Protein AF-A0A5E3WMI3-F1 (afdb_monomer)

Mean predicted aligned error: 13.92 Å

Solvent-accessible surface area (backbone atoms only — not comparable to full-atom values): 8254 Å² total; per-residue (Å²): 139,90,83,86,90,84,85,87,83,88,83,88,82,79,85,68,83,76,68,77,75,71,80,74,86,64,88,74,77,82,71,56,69,71,58,44,39,68,46,34,47,80,74,42,57,52,62,87,88,41,92,59,20,67,59,24,46,54,53,32,46,53,41,38,50,60,50,63,75,54,53,90,86,52,54,59,74,55,49,26,50,44,25,46,53,43,24,52,51,39,60,71,44,52,86,78,47,61,87,95,32,73,68,44,56,50,40,51,54,46,28,56,51,22,47,53,52,19,59,72,54,44,83,76,77,87,78,83,83,82,130

Nearest PDB structures (foldseek):
  4apo-assembly2_B  TM=5.212E-01  e=1.345E+00  Homo sapiens
  3kav-assembly1_A  TM=5.536E-01  e=5.856E+00  Pseudomonas aeruginosa
  3kaw-assembly1_A  TM=5.510E-01  e=6.172E+00  Pseudomonas aeruginosa
  8h2i-assembly1_ch  TM=3.815E-01  e=7.226E+00  Paramecium bursaria Chlorella virus 1

Foldseek 3Di:
DDDDDDDDDDDDDDPDPPPVPPPPPDPDDDDDLLVCLLCQCVVQQDPPPDPCNLVSLVVSLVSLVVSQVCCVVDDLVSLLSSLVVNLVSLVVCLVVDDPPDPSNVVSVVSNVVSVVSSVVSDPPPPPPPDD

Radius of gyration: 26.4 Å; Cα contacts (8 Å, |Δi|>4): 92; chains: 1; bounding box: 43×69×88 Å

Structure (mmCIF, N/CA/C/O backbone):
data_AF-A0A5E3WMI3-F1
#
_entry.id   AF-A0A5E3WMI3-F1
#
loop_
_atom_site.group_PDB
_atom_site.id
_atom_site.type_symbol
_atom_site.label_atom_id
_atom_site.label_alt_id
_atom_site.label_comp_id
_atom_site.label_asym_id
_atom_site.label_entity_id
_atom_site.label_seq_id
_atom_site.pdbx_PDB_ins_code
_atom_site.Cartn_x
_atom_site.Cartn_y
_atom_site.Cartn_z
_atom_site.occupancy
_atom_site.B_iso_or_equiv
_atom_site.auth_seq_id
_atom_site.auth_comp_id
_atom_site.auth_asym_id
_atom_site.auth_atom_id
_atom_site.pdbx_PDB_model_num
ATOM 1 N N . MET A 1 1 ? -28.305 -53.150 -49.755 1.00 40.50 1 MET A N 1
ATOM 2 C CA . MET A 1 1 ? -27.524 -54.277 -49.193 1.00 40.50 1 MET A CA 1
ATOM 3 C C . MET A 1 1 ? -27.271 -54.032 -47.709 1.00 40.50 1 MET A C 1
ATOM 5 O O . MET A 1 1 ? -26.976 -52.908 -47.338 1.00 40.50 1 MET A O 1
ATOM 9 N N . LYS A 1 2 ? -27.444 -55.065 -46.875 1.00 47.34 2 LYS A N 1
ATOM 10 C CA . LYS A 1 2 ? -27.192 -55.094 -45.420 1.00 47.34 2 LYS A CA 1
ATOM 11 C C . LYS A 1 2 ? -25.759 -55.588 -45.146 1.00 47.34 2 LYS A C 1
ATOM 13 O O . LYS A 1 2 ? -25.461 -56.651 -45.677 1.00 47.34 2 LYS A O 1
ATOM 18 N N . LYS A 1 3 ? -24.969 -54.921 -44.285 1.00 46.94 3 LYS A N 1
ATOM 19 C CA . LYS A 1 3 ? -23.896 -55.438 -43.373 1.00 46.94 3 LYS A CA 1
ATOM 20 C C . LYS A 1 3 ? -23.562 -54.280 -42.400 1.00 46.94 3 LYS A C 1
ATOM 22 O O . LYS A 1 3 ? -23.221 -53.219 -42.896 1.00 46.94 3 LYS A O 1
ATOM 27 N N . ARG A 1 4 ? -23.903 -54.240 -41.103 1.00 40.22 4 ARG A N 1
ATOM 28 C CA . ARG A 1 4 ? -23.513 -55.010 -39.894 1.00 40.22 4 ARG A CA 1
ATOM 29 C C . ARG A 1 4 ? -21.999 -55.088 -39.594 1.00 40.22 4 ARG A C 1
ATOM 31 O O . ARG A 1 4 ? -21.309 -55.870 -40.233 1.00 40.22 4 ARG A O 1
ATOM 38 N N . THR A 1 5 ? -21.626 -54.330 -38.544 1.00 52.16 5 THR A N 1
ATOM 39 C CA . THR A 1 5 ? -20.804 -54.669 -37.347 1.00 52.16 5 THR A CA 1
ATOM 40 C C . THR A 1 5 ? -19.306 -54.954 -37.490 1.00 52.16 5 THR A C 1
ATOM 42 O O . THR A 1 5 ? -18.975 -55.924 -38.162 1.00 52.16 5 THR A O 1
ATOM 45 N N . HIS A 1 6 ? -18.461 -54.211 -36.743 1.00 40.41 6 HIS A N 1
ATOM 46 C CA . HIS A 1 6 ? -17.560 -54.712 -35.671 1.00 40.41 6 HIS A CA 1
ATOM 47 C C . HIS A 1 6 ? -16.716 -53.557 -35.045 1.00 40.41 6 HIS A C 1
ATOM 49 O O . HIS A 1 6 ? -15.733 -53.132 -35.641 1.00 40.41 6 HIS A O 1
ATOM 55 N N . ASP A 1 7 ? -17.097 -53.062 -33.857 1.00 48.78 7 ASP A N 1
ATOM 56 C CA . ASP A 1 7 ? -16.165 -52.584 -32.798 1.00 48.78 7 ASP A CA 1
ATOM 57 C C . ASP A 1 7 ? -15.413 -53.814 -32.241 1.00 48.78 7 ASP A C 1
ATOM 59 O O . ASP A 1 7 ? -16.022 -54.885 -32.321 1.00 48.78 7 ASP A O 1
ATOM 63 N N . PRO A 1 8 ? -14.194 -53.767 -31.645 1.00 56.50 8 PRO A N 1
ATOM 64 C CA . PRO A 1 8 ? -13.742 -52.724 -30.709 1.00 56.50 8 PRO A CA 1
ATOM 65 C C . PRO A 1 8 ? -12.224 -52.417 -30.729 1.00 56.50 8 PRO A C 1
ATOM 67 O O . PRO A 1 8 ? -11.412 -53.277 -31.044 1.00 56.50 8 PRO A O 1
ATOM 70 N N . ASP A 1 9 ? -11.815 -51.247 -30.243 1.00 43.75 9 ASP A N 1
ATOM 71 C CA . ASP A 1 9 ? -10.541 -51.167 -29.523 1.00 43.75 9 ASP A CA 1
ATOM 72 C C . ASP A 1 9 ? -10.727 -50.344 -28.252 1.00 43.75 9 ASP A C 1
ATOM 74 O O . ASP A 1 9 ? -11.045 -49.154 -28.256 1.00 43.75 9 ASP A O 1
ATOM 78 N N . SER A 1 10 ? -10.612 -51.077 -27.152 1.00 53.62 10 SER A N 1
ATOM 79 C CA . SER A 1 10 ? -10.579 -50.595 -25.788 1.00 53.62 10 SER A CA 1
ATOM 80 C C . SER A 1 10 ? -9.262 -49.867 -25.567 1.00 53.62 10 SER A C 1
ATOM 82 O O . SER A 1 10 ? -8.231 -50.523 -25.447 1.00 53.62 10 SER A O 1
ATOM 84 N N . ASP A 1 11 ? -9.296 -48.546 -25.421 1.00 46.25 11 ASP A N 1
ATOM 85 C CA . ASP A 1 11 ? -8.203 -47.831 -24.764 1.00 46.25 11 ASP A CA 1
ATOM 86 C C . ASP A 1 11 ? -8.677 -47.349 -23.392 1.00 46.25 11 ASP A C 1
ATOM 88 O O . ASP A 1 11 ? -9.272 -46.284 -23.201 1.00 46.25 11 ASP A O 1
ATOM 92 N N . ALA A 1 12 ? -8.499 -48.241 -22.422 1.00 53.25 12 ALA A N 1
ATOM 93 C CA . ALA A 1 12 ? -8.608 -47.932 -21.016 1.00 53.25 12 ALA A CA 1
ATOM 94 C C . ALA A 1 12 ? -7.278 -47.328 -20.561 1.00 53.25 12 ALA A C 1
ATOM 96 O O . ALA A 1 12 ? -6.283 -48.040 -20.511 1.00 53.25 12 ALA A O 1
ATOM 97 N N . THR A 1 13 ? -7.285 -46.047 -20.183 1.00 52.22 13 THR A N 1
ATOM 98 C CA . THR A 1 13 ? -6.679 -45.469 -18.959 1.00 52.22 13 THR A CA 1
ATOM 99 C C . THR A 1 13 ? -6.311 -43.997 -19.162 1.00 52.22 13 THR A C 1
ATOM 101 O O . THR A 1 13 ? -5.183 -43.624 -19.453 1.00 52.22 13 THR A O 1
ATOM 104 N N . SER A 1 14 ? -7.258 -43.109 -18.875 1.00 47.97 14 SER A N 1
ATOM 105 C CA . SER A 1 14 ? -6.899 -41.819 -18.286 1.00 47.97 14 SER A CA 1
ATOM 106 C C . SER A 1 14 ? -7.980 -41.422 -17.296 1.00 47.97 14 SER A C 1
ATOM 108 O O . SER A 1 14 ? -8.875 -40.623 -17.560 1.00 47.97 14 SER A O 1
ATOM 110 N N . SER A 1 15 ? -7.936 -42.075 -16.138 1.00 49.97 15 SER A N 1
ATOM 111 C CA . SER A 1 15 ? -8.618 -41.637 -14.929 1.00 49.97 15 SER A CA 1
ATOM 112 C C . SER A 1 15 ? -8.022 -40.296 -14.500 1.00 49.97 15 SER A C 1
ATOM 114 O O . SER A 1 15 ? -7.163 -40.225 -13.624 1.00 49.97 15 SER A O 1
ATOM 116 N N . ALA A 1 16 ? -8.478 -39.216 -15.135 1.00 60.25 16 ALA A N 1
ATOM 117 C CA . ALA A 1 16 ? -8.394 -37.894 -14.546 1.00 60.25 16 ALA A CA 1
ATOM 118 C C . ALA A 1 16 ? -9.117 -37.966 -13.192 1.00 60.25 16 ALA A C 1
ATOM 120 O O . ALA A 1 16 ? -10.236 -38.493 -13.136 1.00 60.25 16 ALA A O 1
ATOM 121 N N . PRO A 1 17 ? -8.532 -37.470 -12.089 1.00 53.16 17 PRO A N 1
ATOM 122 C CA . PRO A 1 17 ? -9.281 -37.347 -10.861 1.00 53.16 17 PRO A CA 1
ATOM 123 C C . PRO A 1 17 ? -10.331 -36.272 -11.126 1.00 53.16 17 PRO A C 1
ATOM 125 O O . PRO A 1 17 ? -10.064 -35.076 -11.014 1.00 53.16 17 PRO A O 1
ATOM 128 N N . THR A 1 18 ? -11.546 -36.683 -11.492 1.00 57.44 18 THR A N 1
ATOM 129 C CA . THR A 1 18 ? -12.728 -35.838 -11.363 1.00 57.44 18 THR A CA 1
ATOM 1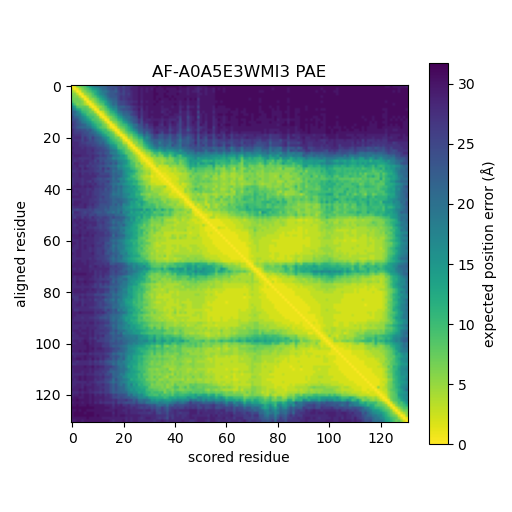30 C C . THR A 1 18 ? -12.959 -35.694 -9.867 1.00 57.44 18 THR A C 1
ATOM 132 O O . THR A 1 18 ? -13.811 -36.363 -9.277 1.00 57.44 18 THR A O 1
ATOM 135 N N . SER A 1 19 ? -12.120 -34.879 -9.226 1.00 57.47 19 SER A N 1
ATOM 136 C CA . SER A 1 19 ? -12.379 -34.368 -7.897 1.00 57.47 19 SER A CA 1
ATOM 137 C C . SER A 1 19 ? -13.746 -33.724 -8.012 1.00 57.47 19 SER A C 1
ATOM 139 O O . SER A 1 19 ? -13.916 -32.726 -8.718 1.00 57.47 19 SER A O 1
ATOM 141 N N . LYS A 1 20 ? -14.756 -34.397 -7.451 1.00 58.66 20 LYS A N 1
ATOM 142 C CA . LYS A 1 20 ? -16.112 -33.881 -7.353 1.00 58.66 20 LYS A CA 1
ATOM 143 C C . LYS A 1 20 ? -15.957 -32.576 -6.598 1.00 58.66 20 LYS A C 1
ATOM 145 O O . LYS A 1 20 ? -15.819 -32.595 -5.379 1.00 58.66 20 LYS A O 1
ATOM 150 N N . ARG A 1 21 ? -15.889 -31.461 -7.329 1.00 63.69 21 ARG A N 1
ATOM 151 C CA . ARG A 1 21 ? -15.855 -30.121 -6.762 1.00 63.69 21 ARG A CA 1
ATOM 152 C C . ARG A 1 21 ? -17.172 -30.016 -6.010 1.00 63.69 21 ARG A C 1
ATOM 154 O O . ARG A 1 21 ? -18.217 -29.821 -6.629 1.00 63.69 21 ARG A O 1
ATOM 161 N N . GLN A 1 22 ? -17.141 -30.314 -4.711 1.00 64.25 22 GLN A N 1
ATOM 162 C CA . GLN A 1 22 ? -18.287 -30.131 -3.842 1.00 64.25 22 GLN A CA 1
ATOM 163 C C . GLN A 1 22 ? -18.685 -28.679 -4.057 1.00 64.25 22 GLN A C 1
ATOM 165 O O . GLN A 1 22 ? -17.875 -27.775 -3.844 1.00 64.25 22 GLN A O 1
ATOM 170 N N . LYS A 1 23 ? -19.887 -28.470 -4.598 1.00 61.81 23 LYS A N 1
ATOM 171 C CA . LYS A 1 23 ? -20.498 -27.150 -4.623 1.00 61.81 23 LYS A CA 1
ATOM 172 C C . LYS A 1 23 ? -20.733 -26.812 -3.160 1.00 61.81 23 LYS A C 1
ATOM 174 O O . LYS A 1 23 ? -21.723 -27.233 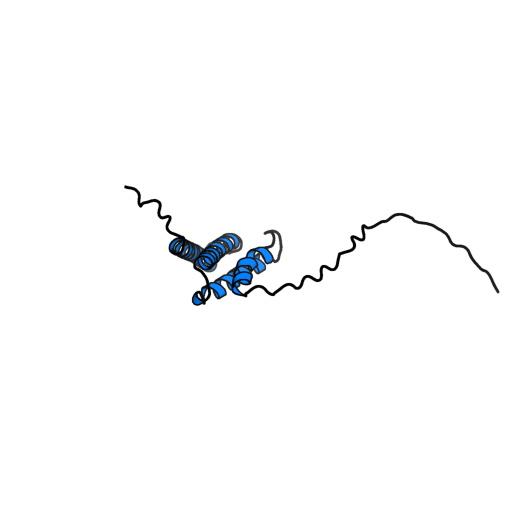-2.574 1.00 61.81 23 LYS A O 1
ATOM 179 N N . MET A 1 24 ? -19.741 -26.183 -2.549 1.00 63.00 24 MET A N 1
ATOM 180 C CA . MET A 1 24 ? -19.923 -25.513 -1.285 1.00 63.00 24 MET A CA 1
ATOM 181 C C . MET A 1 24 ? -20.772 -24.292 -1.629 1.00 63.00 24 MET A C 1
ATOM 183 O O . MET A 1 24 ? -20.251 -23.296 -2.126 1.00 63.00 24 MET A O 1
ATOM 187 N N . ASP A 1 25 ? -22.088 -24.442 -1.484 1.00 62.00 25 ASP A N 1
ATOM 188 C CA . ASP A 1 25 ? -23.037 -23.331 -1.454 1.00 6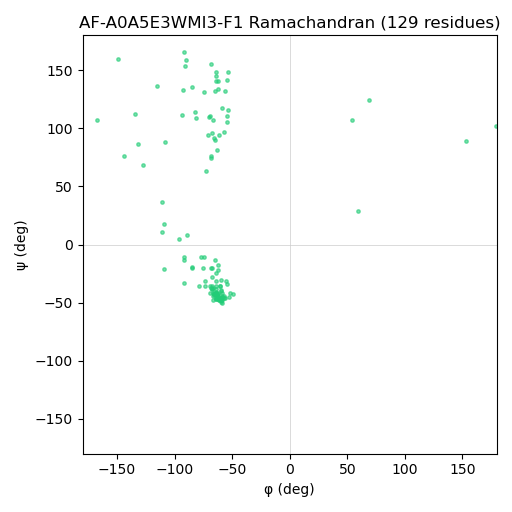2.00 25 ASP A CA 1
ATOM 189 C C . ASP A 1 25 ? -22.765 -22.585 -0.142 1.00 62.00 25 ASP A C 1
ATOM 191 O O . ASP A 1 25 ? -23.363 -22.840 0.902 1.00 62.00 25 ASP A O 1
ATOM 195 N N . VAL A 1 26 ? -21.680 -21.812 -0.147 1.00 67.19 26 VAL A N 1
ATOM 196 C CA . VAL A 1 26 ? -21.298 -20.957 0.969 1.00 67.19 26 VAL A CA 1
ATOM 197 C C . VAL A 1 26 ? -21.911 -19.616 0.649 1.00 67.19 26 VAL A C 1
ATOM 199 O O . VAL A 1 26 ? -21.488 -18.948 -0.294 1.00 67.19 26 VAL A O 1
ATOM 202 N N . ASP A 1 27 ? -22.909 -19.246 1.441 1.00 71.06 27 ASP A N 1
ATOM 203 C CA . ASP A 1 27 ? -23.466 -17.904 1.445 1.00 71.06 27 ASP A CA 1
ATOM 204 C C . ASP A 1 27 ? -22.372 -16.954 1.962 1.00 71.06 27 ASP A C 1
ATOM 206 O O . ASP A 1 27 ? -22.144 -16.800 3.164 1.00 71.06 27 ASP A O 1
ATOM 210 N N . LEU A 1 28 ? -21.587 -16.405 1.034 1.00 73.62 28 LEU A N 1
ATOM 211 C CA . LEU A 1 28 ? -20.512 -15.471 1.341 1.00 73.62 28 LEU A CA 1
ATOM 212 C C . LEU A 1 28 ? -21.120 -14.082 1.515 1.00 73.62 28 LEU A C 1
ATOM 214 O O . LEU A 1 28 ? -21.525 -13.441 0.545 1.00 73.62 28 LEU A O 1
ATOM 218 N N . SER A 1 29 ? -21.152 -13.592 2.752 1.00 75.88 29 SER A N 1
ATOM 219 C CA . SER A 1 29 ? -21.489 -12.195 3.012 1.00 75.88 29 SER A CA 1
ATOM 220 C C . SER A 1 29 ? -20.416 -11.280 2.403 1.00 75.88 29 SER A C 1
ATOM 222 O O . SER A 1 29 ? -19.226 -11.518 2.639 1.00 75.88 29 SER A O 1
ATOM 224 N N . PRO A 1 30 ? -20.788 -10.228 1.654 1.00 75.31 30 PRO A N 1
ATOM 225 C CA . PRO A 1 30 ? -19.815 -9.289 1.111 1.00 75.31 30 PRO A CA 1
ATOM 226 C C . PRO A 1 30 ? -19.068 -8.581 2.248 1.00 75.31 30 PRO A C 1
ATOM 228 O O . PRO A 1 30 ? -19.683 -8.119 3.209 1.00 75.31 30 PRO A O 1
ATOM 231 N N . LEU A 1 31 ? -17.738 -8.491 2.136 1.00 72.38 31 LEU A N 1
ATOM 232 C CA . LEU A 1 31 ? -16.921 -7.763 3.107 1.00 72.38 31 LEU A CA 1
ATOM 233 C C . LEU A 1 31 ? -17.259 -6.263 3.092 1.00 72.38 31 LEU A C 1
ATOM 235 O O . LEU A 1 31 ? -17.493 -5.700 2.016 1.00 72.38 31 LEU A O 1
ATOM 239 N N . PRO A 1 32 ? -17.217 -5.584 4.254 1.00 79.69 32 PRO A N 1
ATOM 240 C CA . PRO A 1 32 ? -17.295 -4.132 4.310 1.00 79.69 32 PRO A CA 1
ATOM 241 C C . PRO A 1 32 ? -16.216 -3.496 3.416 1.00 79.69 32 PRO A C 1
ATOM 243 O O . PRO A 1 32 ? -15.078 -3.973 3.411 1.00 79.69 32 PRO A O 1
ATOM 246 N N . PRO A 1 33 ? -16.504 -2.387 2.708 1.00 77.12 33 PRO A N 1
ATOM 247 C CA . PRO A 1 33 ? -15.549 -1.760 1.788 1.00 77.12 33 PRO A CA 1
ATOM 248 C C . PRO A 1 33 ? -14.194 -1.419 2.424 1.00 77.12 33 PRO A C 1
ATOM 250 O O . PRO A 1 33 ? -13.157 -1.528 1.778 1.00 77.12 33 PRO A O 1
ATOM 253 N N . ALA A 1 34 ? -14.198 -1.048 3.706 1.00 76.56 34 ALA A N 1
ATOM 254 C CA . ALA A 1 34 ? -12.989 -0.760 4.468 1.00 76.56 34 ALA A CA 1
ATOM 255 C C . ALA A 1 34 ? -12.098 -1.990 4.688 1.00 76.56 34 ALA A C 1
ATOM 257 O O . ALA A 1 34 ? -10.877 -1.914 4.569 1.00 76.56 34 ALA A O 1
ATOM 258 N N . GLU A 1 35 ? -12.710 -3.131 4.991 1.00 78.00 35 GLU A N 1
ATOM 259 C CA . GLU A 1 35 ? -11.993 -4.392 5.177 1.00 78.00 35 GLU A CA 1
ATOM 260 C C . GLU A 1 35 ? -11.525 -4.954 3.836 1.00 78.00 35 GLU A C 1
ATOM 262 O O . GLU A 1 35 ? -10.408 -5.460 3.736 1.00 78.00 35 GLU A O 1
ATOM 267 N N . LEU A 1 36 ? -12.328 -4.778 2.782 1.00 78.50 36 LEU A N 1
ATOM 268 C CA . LEU A 1 36 ? -11.936 -5.098 1.414 1.00 78.50 36 LEU A CA 1
ATOM 269 C C . LEU A 1 36 ? -10.700 -4.293 0.986 1.00 78.50 36 LEU A C 1
ATOM 271 O O . LEU A 1 36 ? -9.764 -4.868 0.441 1.00 78.50 36 LEU A O 1
ATOM 275 N N . ALA A 1 37 ? -10.667 -2.985 1.255 1.00 79.00 37 ALA A N 1
ATOM 276 C CA . ALA A 1 37 ? -9.523 -2.125 0.947 1.00 79.00 37 ALA A CA 1
ATOM 277 C C . ALA A 1 37 ? -8.239 -2.551 1.672 1.00 79.00 37 ALA A C 1
ATOM 279 O O . ALA A 1 37 ? -7.162 -2.501 1.084 1.00 79.00 37 ALA A O 1
ATOM 280 N N . LEU A 1 38 ? -8.352 -3.046 2.905 1.00 80.88 38 LEU A N 1
ATOM 281 C CA . LEU A 1 38 ? -7.222 -3.612 3.647 1.00 80.88 38 LEU A CA 1
ATOM 282 C C . LEU A 1 38 ? -6.786 -4.992 3.128 1.00 80.88 38 LEU A C 1
ATOM 284 O O . LEU A 1 38 ? -5.607 -5.322 3.199 1.00 80.88 38 LEU A O 1
ATOM 288 N N . ALA A 1 39 ? -7.713 -5.798 2.606 1.00 80.94 39 ALA A N 1
ATOM 289 C CA . ALA A 1 39 ? -7.425 -7.121 2.044 1.00 80.94 39 ALA A CA 1
ATOM 290 C C . ALA A 1 39 ? -6.972 -7.076 0.571 1.00 80.94 39 ALA A C 1
ATOM 292 O O . ALA A 1 39 ? -6.355 -8.021 0.077 1.00 80.94 39 ALA A O 1
ATOM 293 N N . LEU A 1 40 ? -7.260 -5.978 -0.132 1.00 80.50 40 LEU A N 1
ATOM 294 C CA . LEU A 1 40 ? -6.968 -5.763 -1.550 1.00 80.50 40 LEU A CA 1
ATOM 295 C C . LEU A 1 40 ? -5.503 -6.023 -1.939 1.00 80.50 40 LEU A C 1
ATOM 297 O O . LEU A 1 40 ? -5.294 -6.668 -2.968 1.00 80.50 40 LEU A O 1
ATOM 301 N N . PRO A 1 41 ? -4.491 -5.607 -1.153 1.00 79.00 41 PRO A N 1
ATOM 302 C CA . PRO A 1 41 ? -3.100 -5.950 -1.425 1.00 79.00 41 PRO A CA 1
ATOM 303 C C . PRO A 1 41 ? -2.893 -7.466 -1.500 1.00 79.00 41 PRO A C 1
ATOM 305 O O . PRO A 1 41 ? -2.341 -7.957 -2.476 1.00 79.00 41 PRO A O 1
ATOM 308 N N . GLY A 1 42 ? -3.436 -8.243 -0.561 1.00 77.50 42 GLY A N 1
ATOM 309 C CA . GLY A 1 42 ? -3.316 -9.706 -0.583 1.00 77.50 42 GLY A CA 1
ATOM 310 C C . GLY A 1 42 ? -4.082 -10.388 -1.726 1.00 77.50 42 GLY A C 1
ATOM 311 O O . GLY A 1 42 ? -3.768 -11.519 -2.082 1.00 77.50 42 GLY A O 1
ATOM 312 N N . LEU A 1 43 ? -5.072 -9.711 -2.317 1.00 78.25 43 LEU A N 1
ATOM 313 C CA . LEU A 1 43 ? -5.888 -10.241 -3.416 1.00 78.25 43 LEU A CA 1
ATOM 314 C C . LEU A 1 43 ? -5.332 -9.894 -4.802 1.00 78.25 43 LEU A C 1
ATOM 316 O O . LEU A 1 43 ? -5.504 -10.664 -5.747 1.00 78.25 43 LEU A O 1
ATOM 320 N N . LEU A 1 44 ? -4.707 -8.722 -4.938 1.00 80.44 44 LEU A N 1
ATOM 321 C CA . LEU A 1 44 ? -4.263 -8.188 -6.226 1.00 80.44 44 LEU A CA 1
ATOM 322 C C . LEU A 1 44 ? -2.751 -8.194 -6.414 1.00 80.44 44 LEU A C 1
ATOM 324 O O . LEU A 1 44 ? -2.304 -8.147 -7.565 1.00 80.44 44 LEU A O 1
ATOM 328 N N . THR A 1 45 ? -1.961 -8.250 -5.338 1.00 77.94 45 THR A N 1
ATOM 329 C CA . THR A 1 45 ? -0.506 -8.316 -5.483 1.00 77.94 45 THR A CA 1
ATOM 330 C C . THR A 1 45 ? -0.128 -9.673 -6.060 1.00 77.94 45 THR A C 1
ATOM 332 O O . THR A 1 45 ? -0.308 -10.740 -5.478 1.00 77.94 45 THR A O 1
ATOM 335 N N . ARG A 1 46 ? 0.341 -9.622 -7.304 1.00 81.06 46 ARG A N 1
ATOM 336 C CA . ARG A 1 46 ? 0.899 -10.771 -8.014 1.00 81.06 46 ARG A CA 1
ATOM 337 C C . ARG A 1 46 ? 2.407 -10.815 -7.787 1.00 81.06 46 ARG A C 1
ATOM 339 O O . ARG A 1 46 ? 2.972 -9.805 -7.375 1.00 81.06 46 ARG A O 1
ATOM 346 N N . PRO A 1 47 ? 3.081 -11.930 -8.101 1.00 82.88 47 PRO A N 1
ATOM 347 C CA . PRO A 1 47 ? 4.537 -11.964 -8.100 1.00 82.88 47 PRO A CA 1
ATOM 348 C C . PRO A 1 47 ? 5.122 -10.847 -8.982 1.00 82.88 47 PRO A C 1
ATOM 350 O O . PRO A 1 47 ? 4.515 -10.517 -10.006 1.00 82.88 47 PRO A O 1
ATOM 353 N N . PRO A 1 48 ? 6.307 -10.307 -8.649 1.00 79.56 48 PRO A N 1
ATOM 354 C CA . PRO A 1 48 ? 6.928 -9.199 -9.383 1.00 79.56 48 PRO A CA 1
ATOM 355 C C . PRO A 1 48 ? 7.261 -9.536 -10.843 1.00 79.56 48 PRO A C 1
ATOM 357 O O . PRO A 1 48 ? 7.430 -8.649 -11.670 1.00 79.56 48 PRO A O 1
ATOM 360 N N . THR A 1 49 ? 7.308 -10.824 -11.188 1.00 81.81 49 THR A N 1
ATOM 361 C CA . THR A 1 49 ? 7.503 -11.320 -12.558 1.00 81.81 49 THR A CA 1
ATOM 362 C C . THR A 1 49 ? 6.247 -11.231 -13.428 1.00 81.81 49 THR A C 1
ATOM 364 O O . THR A 1 49 ? 6.315 -11.459 -14.635 1.00 81.81 49 THR A O 1
ATOM 367 N N . HIS A 1 50 ? 5.084 -10.941 -12.842 1.00 85.06 50 HIS A N 1
ATOM 368 C CA . HIS A 1 50 ? 3.818 -10.936 -13.559 1.00 85.06 50 HIS A CA 1
ATOM 369 C C . HIS A 1 50 ? 3.572 -9.578 -14.252 1.00 85.06 50 HIS A C 1
ATOM 371 O O . HIS A 1 50 ? 3.682 -8.539 -13.603 1.00 85.06 50 HIS A O 1
ATOM 377 N N . PRO A 1 51 ? 3.112 -9.538 -15.520 1.00 83.56 51 PRO A N 1
ATOM 378 C CA . PRO A 1 51 ? 2.932 -8.288 -16.278 1.00 83.56 51 PRO A CA 1
ATOM 379 C C . PRO A 1 51 ? 1.956 -7.290 -15.633 1.00 83.56 51 PRO A C 1
ATOM 381 O O . PRO A 1 51 ? 2.098 -6.083 -15.766 1.00 83.56 51 PRO A O 1
ATOM 384 N N . GLN A 1 52 ? 0.955 -7.792 -14.909 1.00 85.44 52 GLN A N 1
ATOM 385 C CA . GLN A 1 52 ? -0.028 -6.977 -14.180 1.00 85.44 52 GLN A CA 1
ATOM 386 C C . GLN A 1 52 ? 0.389 -6.632 -12.737 1.00 85.44 52 GLN A C 1
ATOM 388 O O . GLN A 1 52 ? -0.434 -6.107 -11.995 1.00 85.44 52 GLN A O 1
ATOM 393 N N . HIS A 1 53 ? 1.622 -6.935 -12.311 1.00 86.44 53 HIS A N 1
ATOM 394 C CA . HIS A 1 53 ? 2.087 -6.636 -10.950 1.00 86.44 53 HIS A CA 1
ATOM 395 C C . HIS A 1 53 ? 2.019 -5.132 -10.643 1.00 86.44 53 HIS A C 1
ATOM 397 O O . HIS A 1 53 ? 1.389 -4.737 -9.666 1.00 86.44 53 HIS A O 1
ATOM 403 N N . ALA A 1 54 ? 2.556 -4.297 -11.539 1.00 85.56 54 ALA A N 1
ATOM 404 C CA . ALA A 1 54 ? 2.528 -2.841 -11.399 1.00 85.56 54 ALA A CA 1
ATOM 405 C C . ALA A 1 54 ? 1.095 -2.281 -11.306 1.00 85.56 54 ALA A C 1
ATOM 407 O O . ALA A 1 54 ? 0.811 -1.428 -10.471 1.00 85.56 54 ALA A O 1
ATOM 408 N N . ALA A 1 55 ? 0.175 -2.807 -12.123 1.00 87.19 55 ALA A N 1
ATOM 409 C CA . ALA A 1 55 ? -1.232 -2.403 -12.108 1.00 87.19 55 ALA A CA 1
ATOM 410 C C . ALA A 1 55 ? -1.964 -2.851 -10.830 1.00 87.19 55 ALA A C 1
ATOM 412 O O . ALA A 1 55 ? -2.822 -2.135 -10.320 1.00 87.19 55 ALA A O 1
ATOM 413 N N . GLY A 1 56 ? -1.630 -4.032 -10.302 1.00 87.25 56 GLY A N 1
ATOM 414 C CA . GLY A 1 56 ? -2.149 -4.502 -9.018 1.00 87.25 56 GLY A CA 1
ATOM 415 C C . GLY A 1 56 ? -1.689 -3.607 -7.869 1.00 87.25 56 GLY A C 1
ATOM 416 O O . GLY A 1 56 ? -2.514 -3.172 -7.071 1.00 87.25 56 GLY A O 1
ATOM 417 N N . LEU A 1 57 ? -0.396 -3.266 -7.839 1.00 87.50 57 LEU A N 1
ATOM 418 C CA . LEU A 1 57 ? 0.175 -2.355 -6.845 1.00 87.50 57 LEU A CA 1
ATOM 419 C C . LEU A 1 57 ? -0.468 -0.966 -6.892 1.00 87.50 57 LEU A C 1
ATOM 421 O O . LEU A 1 57 ? -0.866 -0.447 -5.848 1.00 87.50 57 LEU A O 1
ATOM 425 N N . SER A 1 58 ? -0.607 -0.372 -8.082 1.00 88.56 58 SER A N 1
ATOM 426 C CA . SER A 1 58 ? -1.191 0.966 -8.220 1.00 88.56 58 SER A CA 1
ATOM 427 C C . SER A 1 58 ? -2.657 1.000 -7.785 1.00 88.56 58 SER A C 1
ATOM 429 O O . SER A 1 58 ? -3.065 1.911 -7.063 1.00 88.56 58 SER A O 1
ATOM 431 N N . LEU A 1 59 ? -3.439 -0.026 -8.139 1.00 89.75 59 LEU A N 1
ATOM 432 C CA . LEU A 1 59 ? -4.833 -0.137 -7.716 1.00 89.75 59 LEU A CA 1
ATOM 433 C C . LEU A 1 59 ? -4.957 -0.330 -6.197 1.00 89.75 59 LEU A C 1
ATOM 435 O O . LEU A 1 59 ? -5.800 0.311 -5.566 1.00 89.75 59 LEU A O 1
ATOM 439 N N . SER A 1 60 ? -4.107 -1.167 -5.595 1.00 89.38 60 SER A N 1
ATOM 440 C CA . SER A 1 60 ? -4.073 -1.352 -4.141 1.00 89.38 60 SER A CA 1
ATOM 441 C C . SER A 1 60 ? -3.700 -0.059 -3.404 1.00 89.38 60 SER A C 1
ATOM 443 O O . SER A 1 60 ? -4.368 0.282 -2.427 1.00 89.38 60 SER A O 1
ATOM 445 N N . ARG A 1 61 ? -2.711 0.706 -3.892 1.00 89.88 61 ARG A N 1
ATOM 446 C CA . ARG A 1 61 ? -2.358 2.026 -3.328 1.00 89.88 61 ARG A CA 1
ATOM 447 C C . ARG A 1 61 ? -3.523 3.010 -3.425 1.00 89.88 61 ARG A C 1
ATOM 449 O O . ARG A 1 61 ? -3.895 3.615 -2.422 1.00 89.88 61 ARG A O 1
ATOM 456 N N . ALA A 1 62 ? -4.159 3.122 -4.592 1.00 89.06 62 ALA A N 1
ATOM 457 C CA . ALA A 1 62 ? -5.300 4.018 -4.787 1.00 89.06 62 ALA A CA 1
ATOM 458 C C . ALA A 1 62 ? -6.481 3.681 -3.856 1.00 89.06 62 ALA A C 1
ATOM 460 O O . ALA A 1 62 ? -7.110 4.577 -3.289 1.00 89.06 62 ALA A O 1
ATOM 461 N N . ALA A 1 63 ? -6.762 2.392 -3.647 1.00 88.81 63 ALA A N 1
ATOM 462 C CA . ALA A 1 63 ? -7.805 1.957 -2.723 1.00 88.81 63 ALA A CA 1
ATOM 463 C C . ALA A 1 63 ? -7.500 2.345 -1.266 1.00 88.81 63 ALA A C 1
ATOM 465 O O . ALA A 1 63 ? -8.396 2.815 -0.561 1.00 88.81 63 ALA A O 1
ATOM 466 N N . LEU A 1 64 ? -6.246 2.199 -0.823 1.00 88.31 64 LEU A N 1
ATOM 467 C CA . LEU A 1 64 ? -5.823 2.616 0.517 1.00 88.31 64 LEU A CA 1
ATOM 468 C C . LEU A 1 64 ? -5.855 4.137 0.690 1.00 88.31 64 LEU A C 1
ATOM 470 O O . LEU A 1 64 ? -6.297 4.611 1.734 1.00 88.31 64 LEU A O 1
ATOM 474 N N . HIS A 1 65 ? -5.475 4.914 -0.326 1.00 89.75 65 HIS A N 1
ATOM 475 C CA . HIS A 1 65 ? -5.641 6.369 -0.284 1.00 89.75 65 HIS A CA 1
ATOM 476 C C . HIS A 1 65 ? -7.100 6.770 -0.100 1.00 89.75 65 HIS A C 1
ATOM 478 O O . HIS A 1 65 ? -7.401 7.558 0.794 1.00 89.75 65 HIS A O 1
ATOM 484 N N . ASN A 1 66 ? -8.006 6.182 -0.883 1.00 87.81 66 ASN A N 1
ATOM 485 C CA . ASN A 1 66 ? -9.438 6.453 -0.763 1.00 87.81 66 ASN A CA 1
ATOM 486 C C . ASN A 1 66 ? -9.970 6.092 0.630 1.00 87.81 66 ASN A C 1
ATOM 488 O O . ASN A 1 66 ? -10.775 6.830 1.199 1.00 87.81 66 ASN A O 1
ATOM 492 N N . LEU A 1 67 ? -9.488 4.984 1.202 1.00 86.44 67 LEU A N 1
ATOM 493 C CA . LEU A 1 67 ? -9.817 4.579 2.565 1.00 86.44 67 LEU A CA 1
ATOM 494 C C . LEU A 1 67 ? -9.343 5.619 3.597 1.00 86.44 67 LEU A C 1
ATOM 496 O O . LEU A 1 67 ? -10.091 5.991 4.501 1.00 86.44 67 LEU A O 1
ATOM 500 N N . LEU A 1 68 ? -8.116 6.117 3.443 1.00 86.38 68 LEU A N 1
ATOM 501 C CA . LEU A 1 68 ? -7.494 7.084 4.350 1.00 86.38 68 LEU A CA 1
ATOM 502 C C . LEU A 1 68 ? -8.030 8.514 4.186 1.00 86.38 68 LEU A C 1
ATOM 504 O O . LEU A 1 68 ? -7.924 9.305 5.122 1.00 86.38 68 LEU A O 1
ATOM 508 N N . SER A 1 69 ? -8.642 8.853 3.048 1.00 86.31 69 SER A N 1
ATOM 509 C CA . SER A 1 69 ? -9.341 10.132 2.855 1.00 86.31 69 SER A CA 1
ATOM 510 C C . SER A 1 69 ? -10.604 10.264 3.715 1.00 86.31 69 SER A C 1
ATOM 512 O O . SER A 1 69 ? -11.057 11.381 3.951 1.00 86.31 69 SER A O 1
ATOM 514 N N . SER A 1 70 ? -11.179 9.154 4.194 1.00 82.25 70 SER A N 1
ATOM 515 C CA . SER A 1 70 ? -12.370 9.137 5.062 1.00 82.25 70 SER A CA 1
ATOM 516 C C . SER A 1 70 ? -12.137 8.305 6.335 1.00 82.25 70 SER A C 1
ATOM 518 O O . SER A 1 70 ? -12.747 7.249 6.515 1.00 82.25 70 SER A O 1
ATOM 520 N N . PRO A 1 71 ? -11.271 8.771 7.257 1.00 72.81 71 PRO A N 1
ATOM 521 C CA . PRO A 1 71 ? -10.826 7.987 8.411 1.00 72.81 71 PRO A CA 1
ATOM 522 C C . PRO A 1 71 ? -11.883 7.840 9.520 1.00 72.81 71 PRO A C 1
ATOM 524 O O . PRO A 1 71 ? -11.702 7.036 10.430 1.00 72.81 71 PRO A O 1
ATOM 527 N N . SER A 1 72 ? -12.991 8.587 9.460 1.00 70.25 72 SER A N 1
ATOM 528 C CA . SER A 1 72 ? -14.023 8.650 10.509 1.00 70.25 72 SER A CA 1
ATOM 529 C C . SER A 1 72 ? -14.742 7.325 10.781 1.00 70.25 72 SER A C 1
ATOM 531 O O . SER A 1 72 ? -15.284 7.143 11.867 1.00 70.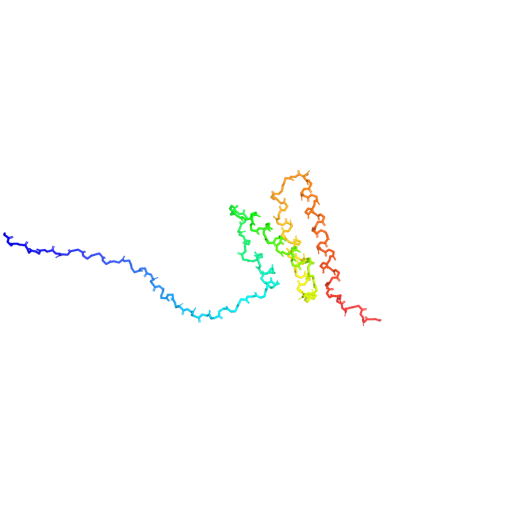25 72 SER A O 1
ATOM 533 N N . ASN A 1 73 ? -14.733 6.395 9.826 1.00 72.75 73 ASN A N 1
ATOM 534 C CA . ASN A 1 73 ? -15.409 5.100 9.945 1.00 72.75 73 ASN A CA 1
ATOM 535 C C . ASN A 1 73 ? -14.477 3.964 10.400 1.00 72.75 73 ASN A C 1
ATOM 537 O O . ASN A 1 73 ? -14.893 2.805 10.421 1.00 72.75 73 ASN A O 1
ATOM 541 N N . LEU A 1 74 ? -13.213 4.260 10.723 1.00 78.88 74 LEU A N 1
ATOM 542 C CA . LEU A 1 74 ? -12.187 3.247 10.967 1.00 78.88 74 LEU A CA 1
ATOM 543 C C . LEU A 1 74 ? -11.689 3.279 12.409 1.00 78.88 74 LEU A C 1
ATOM 545 O O . LEU A 1 74 ? -11.378 4.326 12.965 1.00 78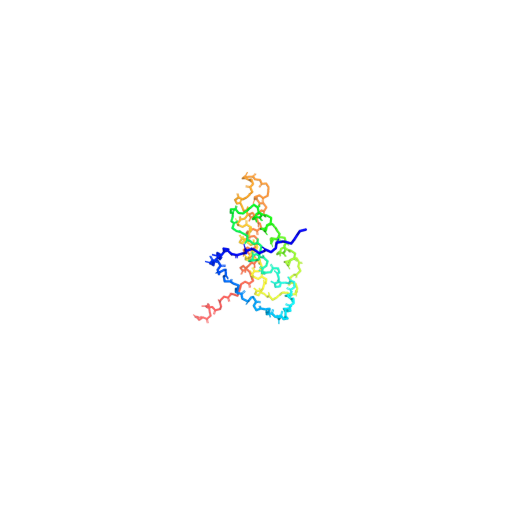.88 74 LEU A O 1
ATOM 549 N N . SER A 1 75 ? -11.550 2.091 12.996 1.00 84.38 75 SER A N 1
ATOM 550 C CA . SER A 1 75 ? -10.839 1.916 14.263 1.00 84.38 75 SER A CA 1
ATOM 551 C C . SER A 1 75 ? -9.361 2.282 14.105 1.00 84.38 75 SER A C 1
ATOM 553 O O . SER A 1 75 ? -8.767 2.031 13.052 1.00 84.38 75 SER A O 1
ATOM 555 N N . THR A 1 76 ? -8.740 2.789 15.172 1.00 82.94 76 THR A N 1
ATOM 556 C CA . THR A 1 76 ? -7.309 3.125 15.227 1.00 82.94 76 THR A CA 1
ATOM 557 C C . THR A 1 76 ? -6.431 1.986 14.710 1.00 82.94 76 THR A C 1
ATOM 559 O O . THR A 1 76 ? -5.550 2.217 13.893 1.00 82.94 76 THR A O 1
ATOM 562 N N . GLY A 1 77 ? -6.725 0.733 15.078 1.00 83.12 77 GLY A N 1
ATOM 563 C CA . GLY A 1 77 ? -5.954 -0.423 14.604 1.00 83.12 77 GLY A CA 1
ATOM 564 C C . GLY A 1 77 ? -6.107 -0.710 13.103 1.00 83.12 77 GLY A C 1
ATOM 565 O O . GLY A 1 77 ? -5.203 -1.260 12.476 1.00 83.12 77 GLY A O 1
ATOM 566 N N . SER A 1 78 ? -7.237 -0.343 12.498 1.00 83.69 78 SER A N 1
ATOM 567 C CA . SER A 1 78 ? -7.434 -0.436 11.045 1.00 83.69 78 SER A CA 1
ATOM 568 C C . SER A 1 78 ? -6.748 0.717 10.315 1.00 83.69 78 SER A C 1
ATOM 570 O O . SER A 1 78 ? -6.167 0.489 9.259 1.00 83.69 78 SER A O 1
ATOM 572 N N . LEU A 1 79 ? -6.733 1.916 10.905 1.00 86.81 79 LEU A N 1
ATOM 573 C CA . LEU A 1 79 ? -5.977 3.058 10.385 1.00 86.81 79 LEU A CA 1
ATOM 574 C C . LEU A 1 79 ? -4.470 2.793 10.399 1.00 86.81 79 LEU A C 1
ATOM 576 O O . LEU A 1 79 ? -3.813 3.000 9.384 1.00 86.81 79 LEU A O 1
ATOM 580 N N . THR A 1 80 ? -3.920 2.281 11.504 1.00 88.00 80 THR A N 1
ATOM 581 C CA . THR A 1 80 ? -2.495 1.926 11.585 1.00 88.00 80 THR A CA 1
ATOM 582 C C . THR A 1 80 ? -2.124 0.891 10.527 1.00 88.00 80 THR A C 1
ATOM 584 O O . THR A 1 80 ? -1.126 1.058 9.833 1.00 88.00 80 THR A O 1
ATOM 587 N N . ARG A 1 81 ? -2.950 -0.151 10.348 1.00 87.56 81 ARG A N 1
ATOM 588 C CA . ARG A 1 81 ? -2.735 -1.154 9.295 1.00 87.56 81 ARG A CA 1
ATOM 589 C C . ARG A 1 81 ? -2.813 -0.546 7.897 1.00 87.56 81 ARG A C 1
ATOM 591 O O . ARG A 1 81 ? -1.939 -0.831 7.093 1.00 87.56 81 ARG A O 1
ATOM 598 N N . ALA A 1 82 ? -3.788 0.322 7.628 1.00 90.06 82 ALA A N 1
ATOM 599 C CA . ALA A 1 82 ? -3.908 0.999 6.337 1.00 90.06 82 ALA A CA 1
ATOM 600 C C . ALA A 1 82 ? -2.663 1.837 6.009 1.00 90.06 82 ALA A C 1
ATOM 602 O O . ALA A 1 82 ? -2.138 1.735 4.903 1.00 90.06 82 ALA A O 1
ATOM 603 N N . TRP A 1 83 ? -2.161 2.617 6.972 1.00 90.62 83 TRP A N 1
ATOM 604 C CA . TRP A 1 83 ? -0.943 3.413 6.801 1.00 90.62 83 TRP A CA 1
ATOM 605 C C . TRP A 1 83 ? 0.305 2.549 6.594 1.00 90.62 83 TRP A C 1
ATOM 607 O O . TRP A 1 83 ? 1.106 2.840 5.710 1.00 90.62 83 TRP A O 1
ATOM 617 N N . LEU A 1 84 ? 0.458 1.461 7.354 1.00 91.44 84 LEU A N 1
ATOM 618 C CA . LEU A 1 84 ? 1.584 0.538 7.183 1.00 91.44 84 LEU A CA 1
ATOM 619 C C . LEU A 1 84 ? 1.536 -0.184 5.832 1.00 91.44 84 LEU A C 1
ATOM 621 O O . LEU A 1 84 ? 2.553 -0.263 5.148 1.00 91.44 84 LEU A O 1
ATOM 625 N N . SER A 1 85 ? 0.359 -0.656 5.416 1.00 90.50 85 SER A N 1
ATOM 626 C CA . SER A 1 85 ? 0.175 -1.277 4.102 1.00 90.50 85 SER A CA 1
ATOM 627 C C . SER A 1 85 ? 0.427 -0.290 2.963 1.00 90.50 85 SER A C 1
ATOM 629 O O . SER A 1 85 ? 0.981 -0.679 1.938 1.00 90.50 85 SER A O 1
ATOM 631 N N . LEU A 1 86 ? 0.070 0.987 3.134 1.00 91.25 86 LEU A N 1
ATOM 632 C CA . LEU A 1 86 ? 0.383 2.023 2.153 1.00 91.25 86 LEU A CA 1
ATOM 633 C C . LEU A 1 86 ? 1.900 2.208 2.019 1.00 91.25 86 LEU A C 1
ATOM 635 O O . LEU A 1 86 ? 2.413 2.180 0.905 1.00 91.25 86 LEU A O 1
ATOM 639 N N . ALA A 1 87 ? 2.622 2.309 3.140 1.00 93.06 87 ALA A N 1
ATOM 640 C CA . ALA A 1 87 ? 4.081 2.413 3.133 1.00 93.06 87 ALA A CA 1
ATOM 641 C C . ALA A 1 87 ? 4.739 1.206 2.443 1.00 93.06 87 ALA A C 1
ATOM 643 O O . ALA A 1 87 ? 5.613 1.379 1.595 1.00 93.06 87 ALA A O 1
ATOM 644 N N . GLU A 1 88 ? 4.291 -0.012 2.756 1.00 91.88 88 GLU A N 1
ATOM 645 C CA . GLU A 1 88 ? 4.814 -1.239 2.151 1.00 91.88 88 GLU A CA 1
ATOM 646 C C . GLU A 1 88 ? 4.627 -1.259 0.626 1.00 91.88 88 GLU A C 1
ATOM 648 O O . GLU A 1 8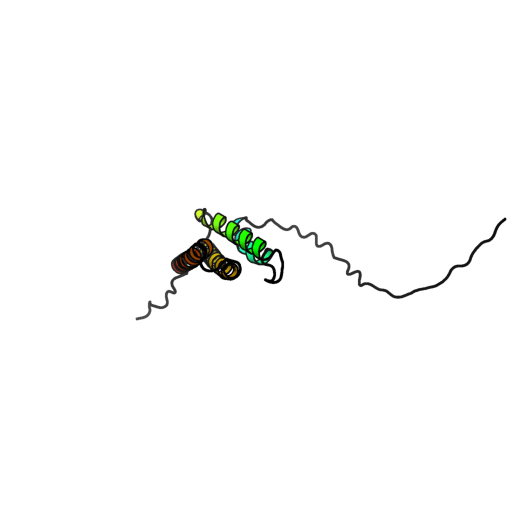8 ? 5.575 -1.526 -0.114 1.00 91.88 88 GLU A O 1
ATOM 653 N N . LEU A 1 89 ? 3.426 -0.938 0.140 1.00 90.69 89 LEU A N 1
ATOM 654 C CA . LEU A 1 89 ? 3.142 -0.913 -1.297 1.00 90.69 89 LEU A CA 1
ATOM 655 C C . LEU A 1 89 ? 3.912 0.190 -2.023 1.00 90.69 89 LEU A C 1
ATOM 657 O O . LEU A 1 89 ? 4.366 -0.016 -3.150 1.00 90.69 89 LEU A O 1
ATOM 661 N N . SER A 1 90 ? 4.075 1.348 -1.386 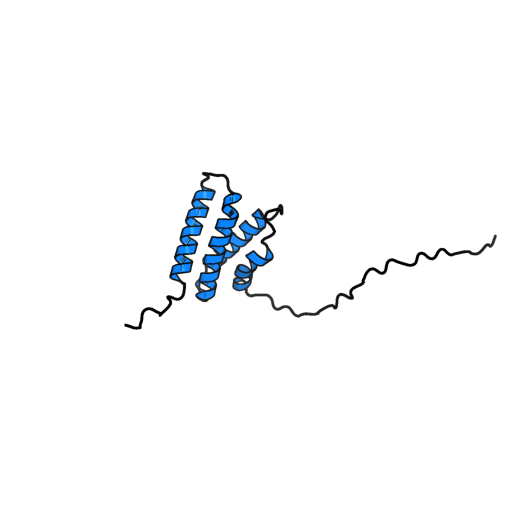1.00 90.81 90 SER A N 1
ATOM 662 C CA . SER A 1 90 ? 4.875 2.444 -1.925 1.00 90.81 90 SER A CA 1
ATOM 663 C C . SER A 1 90 ? 6.348 2.034 -2.047 1.00 90.81 90 SER A C 1
ATOM 665 O O . SER A 1 90 ? 6.940 2.224 -3.110 1.00 90.81 90 SER A O 1
ATOM 667 N N . ILE A 1 91 ? 6.908 1.333 -1.055 1.00 91.50 91 ILE A N 1
ATOM 668 C CA . ILE A 1 91 ? 8.265 0.761 -1.136 1.00 91.50 91 ILE A CA 1
ATOM 669 C C . ILE A 1 91 ? 8.373 -0.256 -2.280 1.00 91.50 91 ILE A C 1
ATOM 671 O O . ILE A 1 91 ? 9.315 -0.194 -3.068 1.00 91.50 91 ILE A O 1
ATOM 675 N N . GLN A 1 92 ? 7.403 -1.166 -2.413 1.00 89.94 92 GLN A N 1
ATOM 676 C CA . GLN A 1 92 ? 7.398 -2.170 -3.488 1.00 89.94 92 GLN A CA 1
ATOM 677 C C . GLN A 1 92 ? 7.288 -1.552 -4.888 1.00 89.94 92 GLN A C 1
ATOM 679 O O . GLN A 1 92 ? 7.712 -2.164 -5.866 1.00 89.94 92 GLN A O 1
ATOM 684 N N . SER A 1 93 ? 6.732 -0.345 -4.995 1.00 88.75 93 SER A N 1
ATOM 685 C CA . SER A 1 93 ? 6.594 0.353 -6.270 1.00 88.75 93 SER A CA 1
ATOM 686 C C . SER A 1 93 ? 7.826 1.158 -6.694 1.00 88.75 93 SER A C 1
ATOM 688 O O . SER A 1 93 ? 7.972 1.396 -7.888 1.00 88.75 93 SER A O 1
ATOM 690 N N . LEU A 1 94 ? 8.731 1.524 -5.773 1.00 89.44 94 LEU A N 1
ATOM 691 C CA . LEU A 1 94 ? 9.939 2.305 -6.093 1.00 89.44 94 LEU A CA 1
ATOM 692 C C . LEU A 1 94 ? 10.783 1.695 -7.229 1.00 89.44 94 LEU A C 1
ATOM 694 O O . LEU A 1 94 ? 11.133 2.430 -8.149 1.00 89.44 94 LEU A O 1
ATOM 698 N N . PRO A 1 95 ? 11.058 0.373 -7.263 1.00 87.81 95 PRO A N 1
ATOM 699 C CA . PRO A 1 95 ? 11.840 -0.233 -8.345 1.00 87.81 95 PRO A CA 1
ATOM 700 C C . PRO A 1 95 ? 11.168 -0.172 -9.724 1.00 87.81 95 PRO A C 1
ATOM 702 O O . PRO A 1 95 ? 11.810 -0.476 -10.727 1.00 87.81 95 PRO A O 1
ATOM 705 N N . LEU A 1 96 ? 9.871 0.148 -9.779 1.00 85.75 96 LEU A N 1
ATOM 706 C CA . LEU A 1 96 ? 9.097 0.264 -11.016 1.00 85.75 96 LEU A CA 1
ATOM 707 C C . LEU A 1 96 ? 9.100 1.694 -11.574 1.00 85.75 96 LEU A C 1
ATOM 709 O O . LEU A 1 96 ? 8.640 1.903 -12.697 1.00 85.75 96 LEU A O 1
ATOM 713 N N . LEU A 1 97 ? 9.578 2.666 -10.796 1.00 87.12 97 LEU A N 1
ATOM 714 C CA . LEU A 1 97 ? 9.636 4.072 -11.177 1.00 87.12 97 LEU A CA 1
ATOM 715 C C . LEU A 1 97 ? 10.960 4.398 -11.871 1.00 87.12 97 LEU A C 1
ATOM 717 O O . LEU A 1 97 ? 11.961 3.693 -11.739 1.00 87.12 97 LEU A O 1
ATOM 721 N N . LEU A 1 98 ? 10.953 5.486 -12.640 1.00 87.69 98 LEU A N 1
ATOM 722 C CA . LEU A 1 98 ? 12.167 5.991 -13.262 1.00 87.69 98 LEU A CA 1
ATOM 723 C C . LEU A 1 98 ? 13.032 6.674 -12.187 1.00 87.69 98 LEU A C 1
ATOM 725 O O . LEU A 1 98 ? 12.499 7.505 -11.447 1.00 87.69 98 LEU A O 1
ATOM 729 N N . PRO A 1 99 ? 14.339 6.369 -12.104 1.00 87.00 99 PRO A N 1
ATOM 730 C CA . PRO A 1 99 ? 15.205 6.986 -11.111 1.00 87.00 99 PRO A CA 1
ATOM 731 C C . PRO A 1 99 ? 15.290 8.500 -11.320 1.00 87.00 99 PRO A C 1
ATOM 733 O O . PRO A 1 99 ? 15.387 8.973 -12.455 1.00 87.00 99 PRO A O 1
ATOM 736 N N . SER A 1 100 ? 15.306 9.246 -10.216 1.00 84.75 100 SER A N 1
ATOM 737 C CA . SER A 1 100 ? 15.322 10.715 -10.169 1.00 84.75 100 SER A CA 1
ATOM 738 C C . SER A 1 100 ? 14.120 11.377 -10.855 1.00 84.75 100 SER A C 1
ATOM 740 O O . SER A 1 100 ? 14.242 12.483 -11.378 1.00 84.75 100 SER A O 1
ATOM 742 N N . SER A 1 101 ? 12.972 10.695 -10.887 1.00 90.50 101 SER A N 1
ATOM 743 C CA . SER A 1 101 ? 11.712 11.285 -11.349 1.00 90.50 101 SER A CA 1
ATOM 744 C C . SER A 1 101 ? 10.924 11.909 -10.198 1.00 90.50 101 SER A C 1
ATOM 746 O O . SER A 1 101 ? 11.007 11.446 -9.061 1.00 90.50 101 SER A O 1
ATOM 748 N N . ASP A 1 102 ? 10.092 12.904 -10.511 1.00 90.81 102 ASP A N 1
ATOM 749 C CA . ASP A 1 102 ? 9.173 13.528 -9.545 1.00 90.81 102 ASP A CA 1
ATOM 750 C C . ASP A 1 102 ? 8.254 12.490 -8.866 1.00 90.81 102 ASP A C 1
ATOM 752 O O . ASP A 1 102 ? 7.896 12.620 -7.697 1.00 90.81 102 ASP A O 1
ATOM 756 N N . GLU A 1 103 ? 7.907 11.414 -9.580 1.00 88.25 103 GLU A N 1
ATOM 757 C CA . GLU A 1 103 ? 7.094 10.305 -9.068 1.00 88.25 103 GLU A CA 1
ATOM 758 C C . GLU A 1 103 ? 7.825 9.490 -7.987 1.00 88.25 103 GLU A C 1
ATOM 760 O O . GLU A 1 103 ? 7.202 9.022 -7.027 1.00 88.25 103 GLU A O 1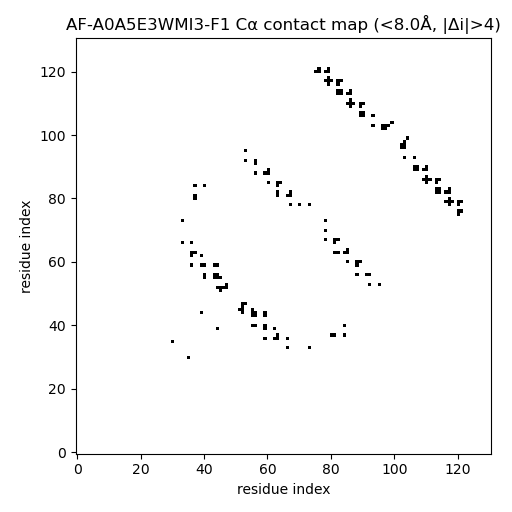
ATOM 765 N N . GLU A 1 104 ? 9.145 9.318 -8.125 1.00 89.56 104 GLU A N 1
ATOM 766 C CA . GLU A 1 104 ? 9.981 8.660 -7.117 1.00 89.56 104 GLU A CA 1
ATOM 767 C C . GLU A 1 104 ? 10.040 9.511 -5.846 1.00 89.56 104 GLU A C 1
ATOM 769 O O . GLU A 1 104 ? 9.779 8.994 -4.760 1.00 89.56 104 GLU A O 1
ATOM 774 N N . GLU A 1 105 ? 10.296 10.816 -5.979 1.00 90.19 105 GLU A N 1
ATOM 775 C CA . GLU A 1 105 ? 10.336 11.752 -4.847 1.00 90.19 105 GLU A CA 1
ATOM 776 C C . GLU A 1 105 ? 8.970 11.882 -4.153 1.00 90.19 105 GLU A C 1
ATOM 778 O O . GLU A 1 105 ? 8.872 11.904 -2.924 1.00 90.19 105 GLU A O 1
ATOM 783 N N . SER A 1 106 ? 7.882 11.887 -4.925 1.00 90.50 106 SER A N 1
ATOM 784 C CA . SER A 1 106 ? 6.528 11.860 -4.369 1.00 90.50 106 SER A CA 1
ATOM 785 C C . SER A 1 106 ? 6.261 10.568 -3.591 1.00 90.50 106 SER A C 1
ATOM 787 O O . SER A 1 106 ? 5.727 10.606 -2.479 1.00 90.50 106 SER A O 1
ATOM 789 N N . THR A 1 107 ? 6.683 9.422 -4.136 1.00 90.50 107 THR A N 1
ATOM 790 C CA . THR A 1 107 ? 6.498 8.113 -3.497 1.00 90.50 107 THR A CA 1
ATOM 791 C C . THR A 1 107 ? 7.330 7.983 -2.220 1.00 90.50 107 THR A C 1
ATOM 793 O O . THR A 1 107 ? 6.831 7.442 -1.232 1.00 90.50 107 THR A O 1
ATOM 796 N N . THR A 1 108 ? 8.560 8.501 -2.180 1.00 91.38 108 THR A N 1
ATOM 797 C CA . THR A 1 108 ? 9.380 8.504 -0.954 1.00 91.38 108 THR A CA 1
ATOM 798 C C . THR A 1 108 ? 8.785 9.399 0.128 1.00 91.38 108 THR A C 1
ATOM 800 O O . THR A 1 108 ? 8.636 8.953 1.268 1.00 91.38 108 THR A O 1
ATOM 803 N N . ALA A 1 109 ? 8.329 10.603 -0.225 1.00 92.88 109 ALA A N 1
ATOM 804 C CA . ALA A 1 109 ? 7.625 11.481 0.710 1.00 92.88 109 ALA A CA 1
ATOM 805 C C . ALA A 1 109 ? 6.337 10.835 1.256 1.00 92.88 109 ALA A C 1
ATOM 807 O O . ALA A 1 109 ? 5.974 11.013 2.425 1.00 92.88 109 ALA A O 1
ATOM 808 N N . GLU A 1 110 ? 5.638 10.059 0.426 1.00 92.00 110 GLU A N 1
ATOM 809 C CA . GLU A 1 110 ? 4.459 9.311 0.846 1.00 92.00 110 GLU A CA 1
ATOM 810 C C . GLU A 1 110 ? 4.800 8.202 1.850 1.00 92.00 110 GLU A C 1
ATOM 812 O O . GLU A 1 110 ? 4.085 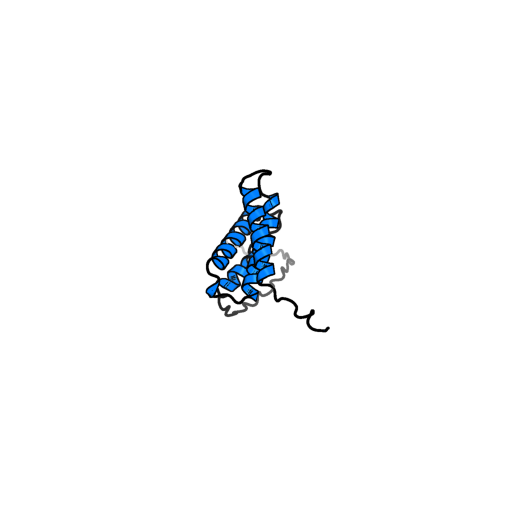8.050 2.843 1.00 92.00 110 GLU A O 1
ATOM 817 N N . ILE A 1 111 ? 5.899 7.470 1.637 1.00 93.56 111 ILE A N 1
ATOM 818 C CA . ILE A 1 111 ? 6.390 6.443 2.568 1.00 93.56 111 ILE A CA 1
ATOM 819 C C . ILE A 1 111 ? 6.666 7.069 3.937 1.00 93.56 111 ILE A C 1
ATOM 821 O O . ILE A 1 111 ? 6.142 6.592 4.946 1.00 93.56 111 ILE A O 1
ATOM 825 N N . ASP A 1 112 ? 7.411 8.174 3.977 1.00 93.69 112 ASP A N 1
ATOM 826 C CA . ASP A 1 112 ? 7.752 8.855 5.231 1.00 93.69 112 ASP A CA 1
ATOM 827 C C . ASP A 1 112 ? 6.509 9.366 5.964 1.00 93.69 112 ASP A C 1
ATOM 829 O O . ASP A 1 112 ? 6.370 9.212 7.188 1.00 93.69 112 ASP A O 1
ATOM 833 N N . ARG A 1 113 ? 5.556 9.929 5.215 1.00 92.88 113 ARG A N 1
ATOM 834 C CA . ARG A 1 113 ? 4.266 10.359 5.760 1.00 92.88 113 ARG A CA 1
ATOM 835 C C . ARG A 1 113 ? 3.493 9.177 6.336 1.00 92.88 113 ARG A C 1
ATOM 837 O O . ARG A 1 113 ? 2.963 9.283 7.443 1.00 92.88 113 ARG A O 1
ATOM 844 N N . ALA A 1 114 ? 3.403 8.079 5.594 1.00 91.56 114 ALA A N 1
ATOM 845 C CA . ALA A 1 114 ? 2.642 6.906 5.989 1.00 91.56 114 ALA A CA 1
ATOM 846 C C . ALA A 1 114 ? 3.226 6.251 7.246 1.00 91.56 114 ALA A C 1
ATOM 848 O O . ALA A 1 114 ? 2.483 5.950 8.182 1.00 91.56 114 ALA A O 1
ATOM 849 N N . LEU A 1 115 ? 4.552 6.130 7.324 1.00 92.00 115 LEU A N 1
ATOM 850 C CA . LEU A 1 115 ? 5.242 5.639 8.515 1.00 92.00 115 LEU A CA 1
ATOM 851 C C . LEU A 1 115 ? 5.012 6.562 9.714 1.00 92.00 115 LEU A C 1
ATOM 853 O O . LEU A 1 115 ? 4.619 6.088 10.780 1.00 92.00 115 LEU A O 1
ATOM 857 N N . SER A 1 116 ? 5.162 7.877 9.536 1.00 91.38 116 SER A N 1
ATOM 858 C CA . SER A 1 116 ? 4.927 8.860 10.604 1.00 91.38 116 SER A CA 1
ATOM 859 C C . SER A 1 116 ? 3.511 8.761 11.182 1.00 91.38 116 SER A C 1
ATOM 861 O O . SER A 1 116 ? 3.333 8.762 12.401 1.00 91.38 116 SER A O 1
ATOM 863 N N . GLN A 1 117 ? 2.499 8.625 10.320 1.00 89.19 117 GLN A N 1
ATOM 864 C CA . GLN A 1 117 ? 1.102 8.462 10.738 1.00 89.19 117 GLN A CA 1
ATOM 865 C C . GLN A 1 117 ? 0.851 7.102 11.400 1.00 89.19 117 GLN A C 1
ATOM 867 O O . GLN A 1 117 ? 0.189 7.031 12.437 1.00 89.19 117 GLN A O 1
ATOM 872 N N . GLY A 1 118 ? 1.418 6.027 10.848 1.00 85.94 118 GLY A N 1
ATOM 873 C CA . GLY A 1 118 ? 1.347 4.693 11.438 1.00 85.94 118 GLY A CA 1
ATOM 874 C C . GLY A 1 118 ? 1.912 4.662 12.861 1.00 85.94 118 GLY A C 1
ATOM 875 O O . GLY A 1 118 ? 1.255 4.147 13.766 1.00 85.94 118 GLY A O 1
ATOM 876 N N . PHE A 1 119 ? 3.076 5.281 13.084 1.00 84.81 119 PHE A N 1
ATOM 877 C CA . PHE A 1 119 ? 3.694 5.383 14.410 1.00 84.81 119 PHE A CA 1
ATOM 878 C C . PHE A 1 119 ? 2.914 6.283 15.372 1.00 84.81 119 PHE A C 1
ATOM 880 O O . PHE A 1 119 ? 2.807 5.948 16.549 1.00 84.81 119 PHE A O 1
ATOM 887 N N . ALA A 1 120 ? 2.338 7.390 14.895 1.00 85.62 120 ALA A N 1
ATOM 888 C CA . ALA A 1 120 ? 1.527 8.279 15.731 1.00 85.62 120 ALA A CA 1
ATOM 889 C C . ALA A 1 120 ? 0.253 7.599 16.267 1.00 85.62 120 ALA A C 1
ATOM 891 O O . ALA A 1 120 ? -0.213 7.926 17.358 1.00 85.62 120 ALA A O 1
ATOM 892 N N . LEU A 1 121 ? -0.301 6.656 15.502 1.00 82.25 121 LEU A N 1
ATOM 893 C CA . LEU A 1 121 ? -1.505 5.901 15.855 1.00 82.25 121 LEU A CA 1
ATOM 894 C C . LEU A 1 121 ? -1.205 4.588 16.591 1.00 82.25 121 LEU A C 1
ATOM 896 O O . LEU A 1 121 ? -2.123 3.969 17.131 1.00 82.25 121 LEU A O 1
ATOM 900 N N . ALA A 1 122 ? 0.052 4.136 16.592 1.00 74.81 122 ALA A N 1
ATOM 901 C CA . ALA A 1 122 ? 0.442 2.907 17.262 1.00 74.81 122 ALA A CA 1
ATOM 902 C C . ALA A 1 122 ? 0.224 3.033 18.781 1.00 74.81 122 ALA A C 1
ATOM 904 O O . ALA A 1 122 ? 0.497 4.090 19.361 1.00 74.81 122 ALA A O 1
ATOM 905 N N . PRO A 1 123 ? -0.255 1.971 19.455 1.00 66.44 123 PRO A N 1
ATOM 906 C CA . PRO A 1 123 ? -0.408 1.994 20.900 1.00 66.44 123 PRO A CA 1
ATOM 907 C C . PRO A 1 123 ? 0.959 2.256 21.533 1.00 66.44 123 PRO A C 1
ATOM 909 O O . PRO A 1 123 ? 1.907 1.487 21.370 1.00 66.44 123 PRO A O 1
ATOM 912 N N . LYS A 1 124 ? 1.070 3.378 22.244 1.00 64.06 124 LYS A N 1
ATOM 913 C CA . LYS A 1 124 ? 2.261 3.718 23.014 1.00 64.06 124 LYS A CA 1
ATOM 914 C C . LYS A 1 124 ? 2.354 2.689 24.136 1.00 64.06 124 LYS A C 1
ATOM 916 O O . LYS A 1 124 ? 1.518 2.701 25.033 1.00 64.06 124 LYS A O 1
ATOM 921 N N . ASN A 1 125 ? 3.306 1.762 24.041 1.00 58.50 125 ASN A N 1
ATOM 922 C CA . ASN A 1 125 ? 3.507 0.742 25.066 1.00 58.50 125 ASN A CA 1
ATOM 923 C C . ASN A 1 125 ? 3.689 1.442 26.420 1.00 58.50 125 ASN A C 1
ATOM 925 O O . ASN A 1 125 ? 4.695 2.115 26.643 1.00 58.50 125 ASN A O 1
ATOM 929 N N . GLU A 1 126 ? 2.712 1.301 27.314 1.00 52.09 126 GLU A N 1
ATOM 930 C CA . GLU A 1 126 ? 2.788 1.740 28.708 1.00 52.09 126 GLU A CA 1
ATOM 931 C C . GLU A 1 126 ? 3.722 0.789 29.474 1.00 52.09 126 GLU A C 1
ATOM 933 O O . GLU A 1 126 ? 3.302 0.053 30.354 1.00 52.09 126 GLU A O 1
ATOM 938 N N . ASN A 1 127 ? 5.000 0.751 29.092 1.00 52.44 127 ASN A N 1
ATOM 939 C CA . ASN A 1 127 ? 6.049 0.015 29.805 1.00 52.44 127 ASN A CA 1
ATOM 940 C C . ASN A 1 127 ? 7.061 0.948 30.491 1.00 52.44 127 ASN A C 1
ATOM 942 O O . ASN A 1 127 ? 8.071 0.484 31.002 1.00 52.44 127 ASN A O 1
ATOM 946 N N . ASP A 1 128 ? 6.761 2.249 30.559 1.00 52.66 128 ASP A N 1
ATOM 947 C CA . ASP A 1 128 ? 7.592 3.271 31.219 1.00 52.66 128 ASP A CA 1
ATOM 948 C C . ASP A 1 128 ? 6.963 3.818 32.522 1.00 52.66 128 ASP A C 1
ATOM 950 O O . ASP A 1 128 ? 7.334 4.879 33.016 1.00 52.66 128 ASP A O 1
ATOM 954 N N . ARG A 1 129 ? 5.986 3.105 33.105 1.00 48.75 129 ARG A N 1
ATOM 955 C CA . ARG A 1 129 ? 5.320 3.476 34.374 1.00 48.75 129 ARG A CA 1
ATOM 956 C C . ARG A 1 129 ? 5.647 2.551 35.548 1.00 48.75 129 ARG A C 1
ATOM 958 O O . ARG A 1 129 ? 4.813 2.312 36.415 1.00 48.75 129 ARG A O 1
ATOM 965 N N . VAL A 1 130 ? 6.883 2.068 35.613 1.00 51.06 130 VAL A N 1
ATOM 966 C CA . VAL A 1 130 ? 7.440 1.538 36.863 1.00 51.06 130 VAL A CA 1
ATOM 967 C C . VAL A 1 130 ? 8.819 2.147 37.078 1.00 51.06 130 VAL A C 1
ATOM 969 O O . VAL A 1 130 ? 9.824 1.572 36.667 1.00 51.06 130 VAL A O 1
ATOM 972 N N . LYS A 1 131 ? 8.848 3.324 37.706 1.00 40.31 131 LYS A N 1
ATOM 973 C CA . LYS A 1 131 ? 9.910 3.774 38.613 1.00 40.31 131 LYS A CA 1
ATOM 974 C C . LYS A 1 131 ? 9.439 4.967 39.430 1.00 40.31 131 LYS A C 1
ATOM 976 O O . LYS A 1 131 ? 8.837 5.882 38.830 1.00 40.31 131 LYS A O 1
#

Sequence (131 aa):
MKKRTHDPDSDATSSAPTSKRQKMDVDLSPLPPAELALALPGLLTRPPTHPQHAAGLSLSRAALHNLLSSPSNLSTGSLTRAWLSLAELSIQSLPLLLPSSDEEESTTAEIDRALSQGFALAPKNENDRVK

Secondary structure (DSSP, 8-state):
----------------------------PPPPHHHHHHHHHHHH---TTSTTHHHHHHHHHHHHHHHHT-GGGS-HHHHHHHHHHHHHHHHHHGGGSPTT-HHHHHHHHHHHHHHHHHHHHS-----S---

pLDDT: mean 76.79, std 15.41, range [40.22, 93.69]